Protein AF-A0A7C2KSA0-F1 (afdb_monomer)

Solvent-accessible surface area (backbone atoms only — not comparable to full-atom values): 3771 Å² total; per-residue (Å²): 132,83,52,71,66,57,56,56,50,52,51,39,53,52,50,40,51,54,19,51,52,34,29,54,51,13,52,51,45,41,71,74,36,79,87,41,69,69,59,36,52,54,17,51,49,32,34,52,51,16,51,51,43,42,52,49,43,52,49,55,51,51,52,50,56,58,56,64,74,76,110

Radius of gyration: 16.33 Å; Cα contacts (8 Å, |Δi|>4): 49; chains: 1; bounding box: 44×14×46 Å

Sequence (71 aa):
MITQEKAATVKNYIEVFFAAALIVFGLSALAWSQSNHFTNLGAIAFCIAGLLIIVKANWEYRKRKSQDTLK

Nearest PDB structures (foldseek):
  7rye-assembly1_W  TM=7.940E-01  e=6.643E-01  Salmonella en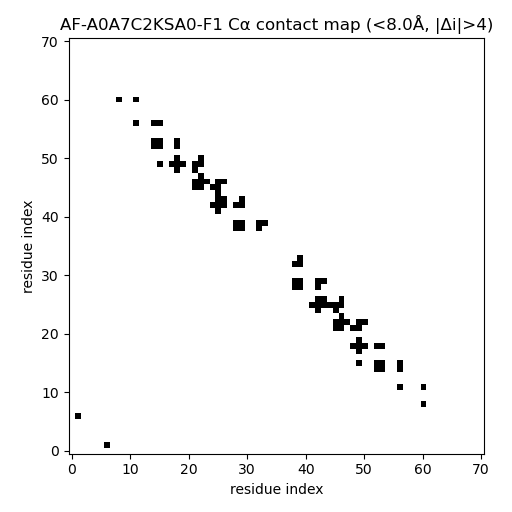terica subsp. enterica serovar Typhimurium
  7rye-assembly1_G  TM=7.531E-01  e=1.233E+00  Salmonella enterica subsp. enterica serovar Typhimurium
  8qaf-assembly1_A  TM=8.761E-01  e=3.117E+00  synthetic construct
  6ixg-assembly2_B  TM=7.323E-01  e=6.546E+00  Homo sapiens
  3q84-assembly2_H  TM=6.874E-01  e=6.154E+00  Homo sapiens

Foldseek 3Di:
DQDPVNVLLVVLVVLLVVLVVLLVVLVVQCVVCVPDPVSNVSSVVSNVVSVVSNVVSVVVVVVVVVVVVVD

Structure (mmCIF, N/CA/C/O backbone):
data_AF-A0A7C2KSA0-F1
#
_entry.id   AF-A0A7C2KSA0-F1
#
loop_
_atom_site.group_PDB
_atom_site.id
_atom_site.type_symbol
_atom_site.label_atom_id
_atom_site.label_alt_id
_atom_site.label_comp_id
_atom_site.label_asym_id
_atom_site.label_entity_id
_atom_site.label_seq_id
_atom_site.pdbx_PDB_ins_code
_atom_site.Cartn_x
_atom_site.Cartn_y
_atom_site.Cartn_z
_atom_site.occupancy
_atom_site.B_iso_or_equiv
_atom_site.auth_seq_id
_atom_site.auth_comp_id
_atom_site.auth_asym_id
_atom_site.auth_atom_id
_atom_site.pdbx_PDB_model_num
ATOM 1 N N . MET A 1 1 ? -27.417 -2.149 10.260 1.00 45.16 1 MET A N 1
ATOM 2 C CA . MET A 1 1 ? -26.678 -0.978 10.777 1.00 45.16 1 MET A CA 1
ATOM 3 C C . MET A 1 1 ? -25.196 -1.339 10.788 1.00 45.16 1 MET A C 1
ATOM 5 O O . MET A 1 1 ? -24.802 -2.210 11.553 1.00 45.16 1 MET A O 1
ATOM 9 N N . ILE A 1 2 ? -24.401 -0.808 9.853 1.00 53.56 2 ILE A N 1
ATOM 10 C CA . ILE A 1 2 ? -22.947 -1.038 9.843 1.00 53.56 2 ILE A CA 1
ATOM 11 C C . ILE A 1 2 ? -22.388 -0.226 11.011 1.00 53.56 2 ILE A C 1
ATOM 13 O O . ILE A 1 2 ? -22.478 0.999 11.004 1.00 53.56 2 ILE A O 1
ATOM 17 N N . THR A 1 3 ? -21.886 -0.899 12.044 1.00 71.75 3 THR A N 1
ATOM 18 C CA . THR A 1 3 ? -21.202 -0.229 13.154 1.00 71.75 3 THR A CA 1
ATOM 19 C C . THR A 1 3 ? -19.996 0.537 12.601 1.00 71.75 3 THR A C 1
ATOM 21 O O . THR A 1 3 ? -19.339 0.069 11.668 1.00 71.75 3 THR A O 1
ATOM 24 N N . GLN A 1 4 ? -19.710 1.731 13.131 1.00 68.69 4 GLN A N 1
ATOM 25 C CA . GLN A 1 4 ? -18.647 2.613 12.618 1.00 68.69 4 GLN A CA 1
ATOM 26 C C . GLN A 1 4 ? -17.278 1.907 12.508 1.00 68.69 4 GLN A C 1
ATOM 28 O O . GLN A 1 4 ? -16.505 2.180 11.590 1.00 68.69 4 GLN A O 1
ATOM 33 N N . GLU A 1 5 ? -17.015 0.921 13.367 1.00 67.69 5 GLU A N 1
ATOM 34 C CA . GLU A 1 5 ? -15.833 0.053 13.312 1.00 67.69 5 GLU A CA 1
ATOM 35 C C . GLU A 1 5 ? -15.746 -0.812 12.050 1.00 67.69 5 GLU A C 1
ATOM 37 O O . GLU A 1 5 ? -14.669 -0.933 11.459 1.00 67.69 5 GLU A O 1
ATOM 42 N N . LYS A 1 6 ? -16.867 -1.380 11.584 1.00 73.19 6 LYS A N 1
ATOM 43 C CA . LYS A 1 6 ? -16.896 -2.178 10.348 1.00 73.19 6 LYS A CA 1
ATOM 44 C C . LYS A 1 6 ? -16.597 -1.308 9.131 1.00 73.19 6 LYS A C 1
ATOM 46 O O . LYS A 1 6 ? -15.816 -1.715 8.277 1.00 73.19 6 LYS A O 1
ATOM 51 N N . ALA A 1 7 ? -17.138 -0.090 9.081 1.00 76.94 7 ALA A N 1
ATOM 52 C CA . ALA A 1 7 ? -16.853 0.856 8.001 1.00 76.94 7 ALA A CA 1
ATOM 53 C C . ALA A 1 7 ? -15.369 1.264 7.976 1.00 76.94 7 ALA A C 1
ATOM 55 O O . ALA A 1 7 ? -14.731 1.256 6.923 1.00 76.94 7 ALA A O 1
ATOM 56 N N . ALA A 1 8 ? -14.792 1.548 9.145 1.00 75.31 8 ALA A N 1
ATOM 57 C CA . ALA A 1 8 ? -13.387 1.916 9.261 1.00 75.31 8 ALA A CA 1
ATOM 58 C C . ALA A 1 8 ? -12.444 0.744 8.923 1.00 75.31 8 ALA A C 1
ATOM 60 O O . ALA A 1 8 ? -11.344 0.962 8.413 1.00 75.31 8 ALA A O 1
ATOM 61 N N . THR A 1 9 ? -12.858 -0.493 9.198 1.00 78.00 9 THR A N 1
ATOM 62 C CA . THR A 1 9 ? -12.105 -1.706 8.850 1.00 78.00 9 THR A CA 1
ATOM 63 C C . THR A 1 9 ? -12.126 -1.961 7.342 1.00 78.00 9 THR A C 1
ATOM 65 O O . THR A 1 9 ? -11.073 -2.175 6.746 1.00 78.00 9 THR A O 1
ATOM 68 N N . VAL A 1 10 ? -13.293 -1.844 6.697 1.00 83.69 10 VAL A N 1
ATOM 69 C CA . VAL A 1 10 ? -13.433 -1.967 5.234 1.00 83.69 10 VAL A CA 1
ATOM 70 C C . VAL A 1 10 ? -12.605 -0.909 4.507 1.00 83.69 10 VAL A C 1
ATOM 72 O O . VAL A 1 10 ? -11.880 -1.240 3.573 1.00 83.69 10 VAL A O 1
ATOM 75 N N . LYS A 1 11 ? -12.634 0.344 4.978 1.00 85.12 11 LYS A N 1
ATOM 76 C CA . LYS A 1 11 ? -11.781 1.412 4.443 1.00 85.12 11 LYS A CA 1
ATOM 77 C C . LYS A 1 11 ? -10.297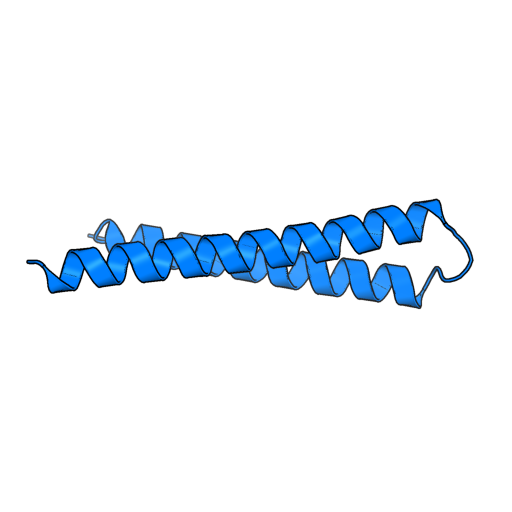 1.029 4.485 1.00 85.12 11 LYS A C 1
ATOM 79 O O . LYS A 1 11 ? -9.600 1.203 3.494 1.00 85.12 11 LYS A O 1
ATOM 84 N N . ASN A 1 12 ? -9.837 0.463 5.600 1.00 86.00 12 ASN A N 1
ATOM 85 C CA . ASN A 1 12 ? -8.445 0.047 5.767 1.00 86.00 12 ASN A CA 1
ATOM 86 C C . ASN A 1 12 ? -8.047 -1.054 4.769 1.00 86.00 12 ASN A C 1
ATOM 88 O O . ASN A 1 12 ? -6.960 -1.011 4.203 1.00 86.00 12 ASN A O 1
ATOM 92 N N . TYR A 1 13 ? -8.937 -2.020 4.515 1.00 86.94 13 TYR A N 1
ATOM 93 C CA . TYR A 1 13 ? -8.704 -3.055 3.502 1.00 86.94 13 TYR A CA 1
ATOM 94 C C . TYR A 1 13 ? -8.609 -2.480 2.090 1.00 86.94 13 TYR A C 1
ATOM 96 O O . TYR A 1 13 ? -7.733 -2.879 1.327 1.00 86.94 13 TYR A O 1
ATOM 104 N N . ILE A 1 14 ? -9.475 -1.521 1.758 1.00 89.69 14 ILE A N 1
ATOM 105 C CA . ILE A 1 14 ? -9.448 -0.832 0.466 1.00 89.69 14 ILE A CA 1
ATOM 106 C C . ILE A 1 14 ? -8.131 -0.056 0.302 1.00 89.69 14 ILE A C 1
ATOM 108 O O . ILE A 1 14 ? -7.480 -0.179 -0.733 1.00 89.69 14 ILE A O 1
ATOM 112 N N . GLU A 1 15 ? -7.694 0.686 1.326 1.00 89.38 15 GLU A N 1
ATOM 113 C CA . GLU A 1 15 ? -6.413 1.410 1.306 1.00 89.38 15 GLU A CA 1
ATOM 114 C C . GLU A 1 15 ? -5.223 0.458 1.087 1.00 89.38 15 GLU A C 1
ATOM 116 O O . GLU A 1 15 ? -4.371 0.724 0.239 1.00 89.38 15 GLU A O 1
ATOM 121 N N . VAL A 1 16 ? -5.190 -0.686 1.780 1.00 91.31 16 VAL A N 1
ATOM 122 C CA . VAL A 1 16 ? -4.135 -1.704 1.612 1.00 91.31 16 VAL A CA 1
ATOM 123 C C . VAL A 1 16 ? -4.170 -2.341 0.220 1.00 91.31 16 VAL A C 1
ATOM 125 O O . VAL A 1 16 ? -3.115 -2.585 -0.363 1.00 91.31 16 VAL A O 1
ATOM 128 N N . PHE A 1 17 ? -5.354 -2.576 -0.349 1.00 93.50 17 PHE A N 1
ATOM 129 C CA . PHE A 1 17 ? -5.485 -3.100 -1.709 1.00 93.50 17 PHE A CA 1
ATOM 130 C C . PHE A 1 17 ? -4.898 -2.137 -2.750 1.00 93.50 17 PHE A C 1
ATOM 132 O O . PHE A 1 17 ? -4.086 -2.543 -3.583 1.00 93.50 17 PHE A O 1
ATOM 139 N N . PHE A 1 18 ? -5.238 -0.847 -2.670 1.00 92.88 18 PHE A N 1
ATOM 140 C CA . PHE A 1 18 ? -4.668 0.167 -3.562 1.00 92.88 18 PHE A CA 1
ATOM 141 C C . PHE A 1 18 ? -3.160 0.341 -3.363 1.00 92.88 18 PHE A C 1
ATOM 143 O O . PHE A 1 18 ? -2.430 0.525 -4.336 1.00 92.88 18 PHE A O 1
ATOM 150 N N . ALA A 1 19 ? -2.675 0.226 -2.126 1.00 93.00 19 ALA A N 1
ATOM 151 C CA . ALA A 1 19 ? -1.248 0.237 -1.837 1.00 93.00 19 ALA A CA 1
ATOM 152 C C . ALA A 1 19 ? -0.508 -0.933 -2.501 1.00 93.00 19 ALA A C 1
ATOM 154 O O . ALA A 1 19 ? 0.545 -0.734 -3.105 1.00 93.00 19 ALA A O 1
ATOM 155 N N . ALA A 1 20 ? -1.0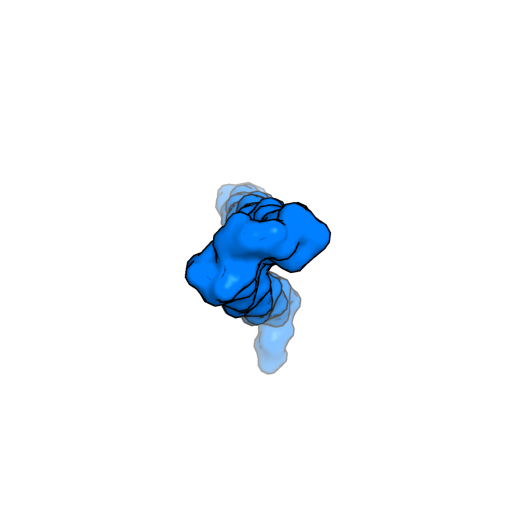72 -2.142 -2.443 1.00 93.12 20 ALA A N 1
ATOM 156 C CA . ALA A 1 20 ? -0.512 -3.306 -3.121 1.00 93.12 20 ALA A CA 1
ATOM 157 C C . ALA A 1 20 ? -0.494 -3.116 -4.646 1.00 93.12 20 ALA A C 1
ATOM 159 O O . ALA A 1 20 ? 0.520 -3.399 -5.283 1.00 93.12 20 ALA A O 1
ATOM 160 N N . ALA A 1 21 ? -1.568 -2.571 -5.226 1.00 93.00 21 ALA A N 1
ATOM 161 C CA . ALA A 1 21 ? -1.627 -2.261 -6.654 1.00 93.00 21 ALA A CA 1
ATOM 162 C C . ALA A 1 21 ? -0.552 -1.240 -7.076 1.00 93.00 21 ALA A C 1
ATOM 164 O O . ALA A 1 21 ? 0.117 -1.442 -8.088 1.00 93.00 21 ALA A O 1
ATOM 165 N N . LEU A 1 22 ? -0.330 -0.190 -6.275 1.00 92.12 22 LEU A N 1
ATOM 166 C CA . LEU A 1 22 ? 0.737 0.797 -6.492 1.00 92.12 22 LEU A CA 1
ATOM 167 C C . LEU A 1 22 ? 2.130 0.161 -6.483 1.00 92.12 22 LEU A C 1
ATOM 169 O O . LEU A 1 22 ? 2.947 0.470 -7.349 1.00 92.12 22 LEU A O 1
ATOM 173 N N . ILE A 1 23 ? 2.394 -0.749 -5.541 1.00 93.12 23 ILE A N 1
ATOM 174 C CA . ILE A 1 23 ? 3.677 -1.461 -5.456 1.00 93.12 23 ILE A CA 1
ATOM 175 C C . ILE A 1 23 ? 3.878 -2.351 -6.683 1.00 93.12 23 ILE A C 1
ATOM 177 O O . ILE A 1 23 ? 4.9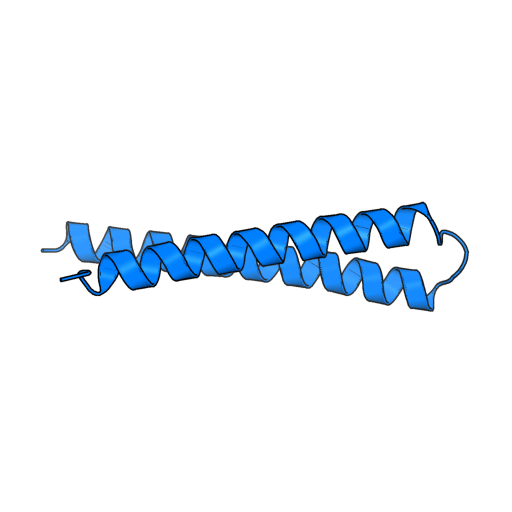34 -2.298 -7.307 1.00 93.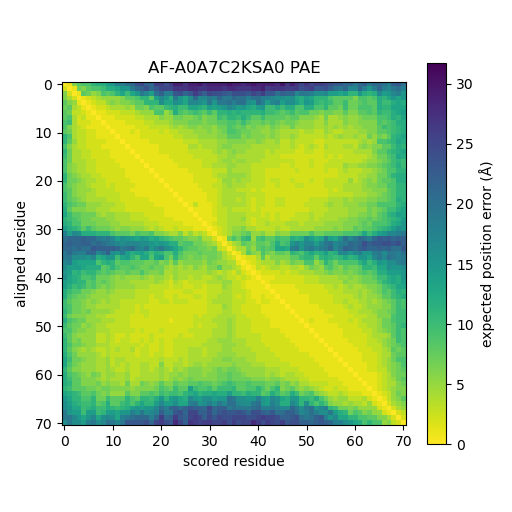12 23 ILE A O 1
ATOM 181 N N . VAL A 1 24 ? 2.872 -3.143 -7.067 1.00 94.00 24 VAL A N 1
ATOM 182 C CA . VAL A 1 24 ? 2.953 -4.013 -8.252 1.00 94.00 24 VAL A CA 1
ATOM 183 C C . VAL A 1 24 ? 3.185 -3.187 -9.516 1.00 94.00 24 VAL A C 1
ATOM 185 O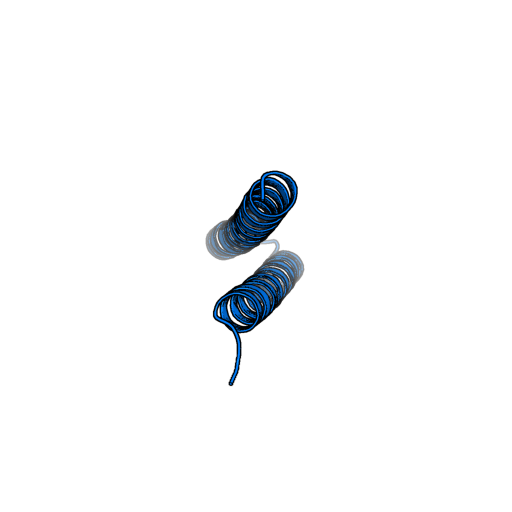 O . VAL A 1 24 ? 4.021 -3.554 -10.345 1.00 94.00 24 VAL A O 1
ATOM 188 N N . PHE A 1 25 ? 2.501 -2.051 -9.651 1.00 91.06 25 PHE A N 1
ATOM 189 C CA . PHE A 1 25 ? 2.693 -1.141 -10.776 1.00 91.06 25 PHE A CA 1
ATOM 190 C C . PHE A 1 25 ? 4.106 -0.543 -10.797 1.00 91.06 25 PHE A C 1
ATOM 192 O O . PHE A 1 25 ? 4.760 -0.566 -11.838 1.00 91.06 25 PHE A O 1
ATOM 199 N N . GLY A 1 26 ? 4.614 -0.079 -9.651 1.00 89.75 26 GLY A N 1
ATOM 200 C CA . GLY A 1 26 ? 5.985 0.419 -9.520 1.00 89.75 26 GLY A CA 1
ATOM 201 C C . GLY A 1 26 ? 7.029 -0.642 -9.885 1.00 89.75 26 GLY A C 1
ATOM 202 O O . GLY A 1 26 ? 7.910 -0.393 -10.705 1.00 89.75 26 GLY A O 1
ATOM 203 N N . LEU A 1 27 ? 6.898 -1.863 -9.366 1.00 89.75 27 LEU A N 1
ATOM 204 C CA . LEU A 1 27 ? 7.801 -2.969 -9.704 1.00 89.75 27 LEU A CA 1
ATOM 205 C C . LEU A 1 27 ? 7.745 -3.333 -11.194 1.00 89.75 27 LEU A C 1
ATOM 207 O O . LEU A 1 27 ? 8.784 -3.567 -11.807 1.00 89.75 27 LEU A O 1
ATOM 211 N N . SER A 1 28 ? 6.552 -3.326 -11.793 1.00 89.44 28 SER A N 1
ATOM 212 C CA . SER A 1 28 ? 6.375 -3.596 -13.226 1.00 89.44 28 SER A CA 1
ATOM 213 C C . SER A 1 28 ? 7.030 -2.514 -14.091 1.00 89.44 28 SER A C 1
ATOM 215 O O . SER A 1 28 ? 7.702 -2.827 -15.073 1.00 89.44 28 SER A O 1
ATOM 217 N N . ALA A 1 29 ? 6.895 -1.244 -13.700 1.00 86.56 29 ALA A N 1
ATOM 218 C CA . ALA A 1 29 ? 7.535 -0.123 -14.381 1.00 86.56 29 ALA A CA 1
ATOM 219 C C . ALA A 1 29 ? 9.071 -0.193 -14.289 1.00 86.56 29 ALA A C 1
ATOM 221 O O . ALA A 1 29 ? 9.746 0.013 -15.297 1.00 86.56 29 ALA A O 1
ATOM 222 N N . LEU A 1 30 ? 9.621 -0.552 -13.122 1.00 86.25 30 LEU A N 1
ATOM 223 C CA . LEU A 1 30 ? 11.063 -0.776 -12.939 1.00 86.25 30 LEU A CA 1
ATOM 224 C C . LEU A 1 30 ? 11.585 -1.928 -13.803 1.00 86.25 30 LEU A C 1
ATOM 226 O O . LEU A 1 30 ? 12.665 -1.822 -14.382 1.00 86.25 30 LEU A O 1
ATOM 230 N N . ALA A 1 31 ? 10.821 -3.017 -13.910 1.00 85.00 31 ALA A N 1
ATOM 231 C CA . ALA A 1 31 ? 11.196 -4.173 -14.717 1.00 85.00 31 ALA A CA 1
ATOM 232 C C . ALA A 1 31 ? 11.219 -3.855 -16.222 1.00 85.00 31 ALA A C 1
ATOM 234 O O . ALA A 1 31 ? 12.098 -4.334 -16.935 1.00 85.00 31 ALA A O 1
ATOM 235 N N . TRP A 1 32 ? 10.284 -3.029 -16.703 1.00 84.31 32 TRP A N 1
ATOM 236 C CA . TRP A 1 32 ? 10.181 -2.672 -18.121 1.00 84.31 32 TRP A CA 1
ATOM 237 C C . TRP A 1 32 ? 11.162 -1.570 -18.548 1.00 84.31 32 TRP A C 1
ATOM 239 O O . TRP A 1 32 ? 11.594 -1.523 -19.697 1.00 84.31 32 TRP A O 1
ATOM 249 N N . SER A 1 33 ? 11.513 -0.656 -17.641 1.00 77.56 33 SER A N 1
ATOM 250 C CA . SER A 1 33 ? 12.136 0.626 -17.985 1.00 77.56 33 SER A CA 1
ATOM 251 C C . SER A 1 33 ? 13.533 0.819 -17.379 1.00 77.56 33 SER A C 1
ATOM 253 O O . SER A 1 33 ? 13.864 1.911 -16.915 1.00 77.56 33 SER A O 1
ATOM 255 N N . GLN A 1 34 ? 14.390 -0.207 -17.423 1.00 66.38 34 GLN A N 1
ATOM 256 C CA . GLN A 1 34 ? 15.718 -0.168 -16.787 1.00 66.38 34 GLN A CA 1
ATOM 257 C C . GLN A 1 34 ? 16.581 1.052 -17.170 1.00 66.38 34 GLN A C 1
ATOM 259 O O . GLN A 1 34 ? 17.331 1.542 -16.330 1.00 66.38 34 GLN A O 1
ATOM 264 N N . SER A 1 35 ? 16.451 1.590 -18.389 1.00 72.94 35 SER A N 1
ATOM 265 C CA . SER A 1 35 ? 17.278 2.698 -18.894 1.00 72.94 35 SER A CA 1
ATOM 266 C C . SER A 1 35 ? 16.701 4.109 -18.698 1.00 72.94 35 SER A C 1
ATOM 268 O O . SER A 1 35 ? 17.407 5.083 -18.958 1.00 72.94 35 SER A O 1
ATOM 270 N N . ASN A 1 36 ? 15.451 4.265 -18.237 1.00 80.56 36 ASN A N 1
ATOM 271 C CA . ASN A 1 36 ? 14.837 5.590 -18.067 1.00 80.56 36 ASN A CA 1
ATOM 272 C C . ASN A 1 36 ? 14.803 6.017 -16.592 1.00 80.56 36 ASN A C 1
ATOM 274 O O . ASN A 1 36 ? 13.939 5.600 -15.818 1.00 80.56 36 ASN A O 1
ATOM 278 N N . HIS A 1 37 ? 15.731 6.900 -16.216 1.00 75.38 37 HIS A N 1
ATOM 279 C CA . HIS A 1 37 ? 15.883 7.397 -14.845 1.00 75.38 37 HIS A CA 1
ATOM 280 C C . HIS A 1 37 ? 14.620 8.067 -14.275 1.00 75.38 37 HIS A C 1
ATOM 282 O O . HIS A 1 37 ? 14.331 7.893 -13.091 1.00 75.38 37 HIS A O 1
ATOM 288 N N . PHE A 1 38 ? 13.843 8.792 -15.089 1.00 75.31 38 PHE A N 1
ATOM 289 C CA . PHE A 1 38 ? 12.615 9.452 -14.622 1.00 75.31 38 PHE A CA 1
ATOM 290 C C . PHE A 1 38 ? 11.508 8.446 -14.298 1.00 75.31 38 PHE A C 1
ATOM 292 O O . PHE A 1 38 ? 10.873 8.541 -13.246 1.00 75.31 38 PHE A O 1
ATOM 299 N N . THR A 1 39 ? 11.316 7.444 -15.159 1.00 78.56 39 THR A N 1
ATOM 300 C CA . THR A 1 39 ? 10.352 6.360 -14.923 1.00 78.56 39 THR A CA 1
ATOM 301 C C . THR A 1 39 ? 10.725 5.554 -13.681 1.00 78.56 39 THR A C 1
ATOM 303 O O . THR A 1 39 ? 9.857 5.233 -12.872 1.00 78.56 39 THR A O 1
ATOM 306 N N . ASN A 1 40 ? 12.021 5.300 -13.475 1.00 83.88 40 ASN A N 1
ATOM 307 C CA . ASN A 1 40 ? 12.518 4.574 -12.307 1.00 83.88 40 ASN A CA 1
ATOM 308 C C . ASN A 1 40 ? 12.282 5.344 -10.999 1.00 83.88 40 ASN A C 1
ATOM 310 O O . ASN A 1 40 ? 11.850 4.749 -10.014 1.00 83.88 40 ASN A O 1
ATOM 314 N N . LEU A 1 41 ? 12.490 6.667 -10.985 1.00 86.69 41 LEU A N 1
ATOM 315 C CA . LEU A 1 41 ? 12.184 7.507 -9.820 1.00 86.69 41 LEU A CA 1
ATOM 316 C C . LEU A 1 41 ? 10.689 7.500 -9.479 1.00 86.69 41 LEU A C 1
ATOM 318 O O . LEU A 1 41 ? 10.330 7.327 -8.314 1.00 86.69 41 LEU A O 1
ATOM 322 N N . GLY A 1 42 ? 9.816 7.637 -10.483 1.00 86.56 42 GLY A N 1
ATOM 323 C CA . GLY A 1 42 ? 8.365 7.566 -10.282 1.00 86.56 42 GLY A CA 1
ATOM 324 C C . GLY A 1 42 ? 7.914 6.202 -9.755 1.00 86.56 42 GLY A C 1
ATOM 325 O O . GLY A 1 42 ? 7.111 6.116 -8.828 1.00 86.56 42 GLY A O 1
ATOM 326 N N . ALA A 1 43 ? 8.493 5.128 -10.282 1.00 88.38 43 ALA A N 1
ATOM 327 C CA . ALA A 1 43 ? 8.208 3.771 -9.846 1.00 88.38 43 ALA A CA 1
ATOM 328 C C . ALA A 1 43 ? 8.666 3.495 -8.402 1.00 88.38 43 ALA A C 1
ATOM 330 O O . ALA A 1 43 ? 7.915 2.914 -7.617 1.00 88.38 43 ALA A O 1
ATOM 331 N N . ILE A 1 44 ? 9.854 3.973 -8.016 1.00 90.12 44 ILE A N 1
ATOM 332 C CA . ILE A 1 44 ? 10.332 3.920 -6.626 1.00 90.12 44 ILE A CA 1
ATOM 333 C C . ILE A 1 44 ? 9.397 4.717 -5.710 1.00 90.12 44 ILE A C 1
ATOM 335 O O . ILE A 1 44 ? 9.039 4.233 -4.635 1.00 90.12 44 ILE A O 1
ATOM 339 N N . ALA A 1 45 ? 8.950 5.902 -6.134 1.00 91.00 45 ALA A N 1
ATOM 340 C CA . ALA A 1 45 ? 8.004 6.707 -5.368 1.00 91.00 45 ALA A CA 1
ATOM 341 C C . ALA A 1 45 ? 6.668 5.976 -5.145 1.00 91.00 45 ALA A C 1
ATOM 343 O O . ALA A 1 45 ? 6.149 6.002 -4.029 1.00 91.00 45 ALA A O 1
ATOM 344 N N . PHE A 1 46 ? 6.144 5.261 -6.148 1.00 91.12 46 PHE A N 1
ATOM 345 C CA . PHE A 1 46 ? 4.944 4.429 -5.985 1.00 91.12 46 PHE A CA 1
ATOM 346 C C . PHE A 1 46 ? 5.147 3.272 -5.006 1.00 91.12 46 PHE A C 1
ATOM 348 O O . PHE A 1 46 ? 4.274 3.025 -4.171 1.00 91.12 46 PHE A O 1
ATOM 355 N N . CYS A 1 47 ? 6.309 2.616 -5.033 1.00 92.06 47 CYS A N 1
ATOM 356 C CA . CYS A 1 47 ? 6.647 1.582 -4.056 1.00 92.06 47 CYS A CA 1
ATOM 357 C C . CYS A 1 47 ? 6.705 2.142 -2.625 1.00 92.06 47 CYS A C 1
ATOM 359 O O . CYS A 1 47 ? 6.108 1.569 -1.712 1.00 92.06 47 CYS A O 1
ATOM 361 N N . ILE A 1 48 ? 7.372 3.284 -2.423 1.00 93.69 48 ILE A N 1
ATOM 362 C CA . ILE A 1 48 ? 7.469 3.945 -1.112 1.00 93.69 48 ILE A CA 1
ATOM 363 C C . ILE A 1 48 ? 6.083 4.376 -0.623 1.00 93.69 48 ILE A C 1
ATOM 365 O O . ILE A 1 48 ? 5.727 4.110 0.525 1.00 93.69 48 ILE A O 1
ATOM 369 N N . ALA A 1 49 ? 5.276 4.994 -1.488 1.00 92.75 49 ALA A N 1
ATOM 370 C CA . ALA A 1 49 ? 3.922 5.418 -1.149 1.00 92.75 49 ALA A CA 1
ATOM 371 C C . ALA A 1 49 ? 3.044 4.230 -0.724 1.00 92.75 49 ALA A C 1
ATOM 373 O O . ALA A 1 49 ? 2.372 4.304 0.305 1.00 92.75 49 ALA A O 1
ATOM 374 N N . GLY A 1 50 ? 3.095 3.112 -1.456 1.00 91.44 50 GLY A N 1
ATOM 375 C CA . GLY A 1 50 ? 2.374 1.895 -1.085 1.00 91.44 50 GLY A CA 1
ATOM 376 C C . GLY A 1 50 ? 2.801 1.350 0.282 1.00 91.44 50 GLY A C 1
ATOM 377 O O . GLY A 1 50 ? 1.952 1.051 1.122 1.00 91.44 50 GLY A O 1
ATOM 378 N N . LEU A 1 51 ? 4.106 1.300 0.567 1.00 93.06 51 LEU A N 1
ATOM 379 C CA . LEU A 1 51 ? 4.607 0.870 1.878 1.00 93.06 51 LEU A CA 1
ATOM 380 C C . LEU A 1 51 ? 4.115 1.781 3.011 1.00 93.06 51 LEU A C 1
ATOM 382 O O . LEU A 1 51 ? 3.667 1.282 4.045 1.00 93.06 51 LEU A O 1
ATOM 386 N N . LEU A 1 52 ? 4.137 3.102 2.817 1.00 93.62 52 LEU A N 1
ATOM 387 C CA . LEU A 1 52 ? 3.647 4.061 3.812 1.00 93.62 52 LEU A CA 1
ATOM 388 C C . LEU A 1 52 ? 2.152 3.883 4.101 1.00 93.62 52 LEU A C 1
ATOM 390 O O . LEU A 1 52 ? 1.748 3.934 5.265 1.00 93.62 52 LEU A O 1
ATOM 394 N N . ILE A 1 53 ? 1.336 3.623 3.075 1.00 92.25 53 ILE A N 1
ATOM 395 C CA . ILE A 1 53 ? -0.097 3.346 3.246 1.00 92.25 53 ILE A CA 1
ATOM 396 C C . ILE A 1 53 ? -0.302 2.067 4.067 1.00 92.25 53 ILE A C 1
ATOM 398 O O . ILE A 1 53 ? -1.104 2.070 4.999 1.00 92.25 53 ILE A O 1
ATOM 402 N N . ILE A 1 54 ? 0.455 0.998 3.797 1.00 90.75 54 ILE A N 1
ATOM 403 C CA . ILE A 1 54 ? 0.372 -0.260 4.562 1.00 90.75 54 ILE A CA 1
ATOM 404 C C . ILE A 1 54 ? 0.768 -0.041 6.028 1.00 90.75 54 ILE A C 1
ATOM 406 O O . ILE A 1 54 ? 0.078 -0.511 6.935 1.00 90.75 54 ILE A O 1
ATOM 410 N N . VAL A 1 55 ? 1.853 0.696 6.283 1.00 91.56 55 VAL A N 1
ATOM 411 C CA . VAL A 1 55 ? 2.308 1.018 7.645 1.00 91.56 55 VAL A CA 1
ATOM 412 C C . VAL A 1 55 ? 1.247 1.820 8.396 1.00 91.56 55 VAL A C 1
ATOM 414 O O . VAL A 1 55 ? 0.902 1.472 9.528 1.00 91.56 55 VAL A O 1
ATOM 417 N N . LYS A 1 56 ? 0.680 2.850 7.759 1.00 91.25 56 LYS A N 1
ATOM 418 C CA . LYS A 1 56 ? -0.411 3.655 8.318 1.00 91.25 56 LYS A CA 1
ATOM 419 C C . LYS A 1 56 ? -1.635 2.789 8.628 1.00 91.25 56 LYS A C 1
ATOM 421 O O . LYS A 1 56 ? -2.153 2.851 9.741 1.00 91.25 56 LYS A O 1
ATOM 426 N N . ALA A 1 57 ? -2.057 1.946 7.689 1.00 87.62 57 ALA A N 1
ATOM 427 C CA . ALA A 1 57 ? -3.198 1.053 7.859 1.00 87.62 57 ALA A CA 1
ATOM 428 C C . ALA A 1 57 ? -2.997 0.077 9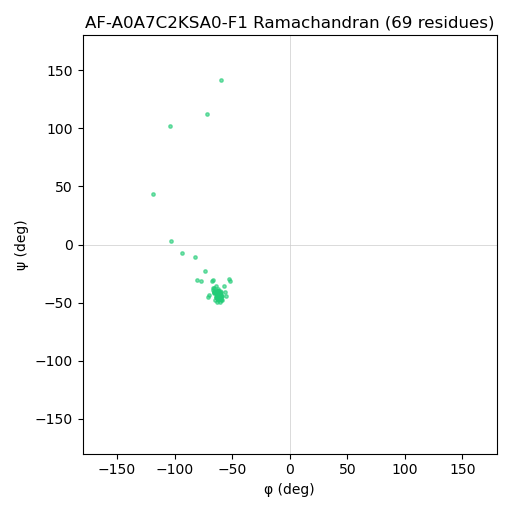.032 1.00 87.62 57 ALA A C 1
ATOM 430 O O . ALA A 1 57 ? -3.911 -0.161 9.829 1.00 87.62 57 ALA A O 1
ATOM 431 N N . ASN A 1 58 ? -1.785 -0.460 9.189 1.00 87.50 58 ASN A N 1
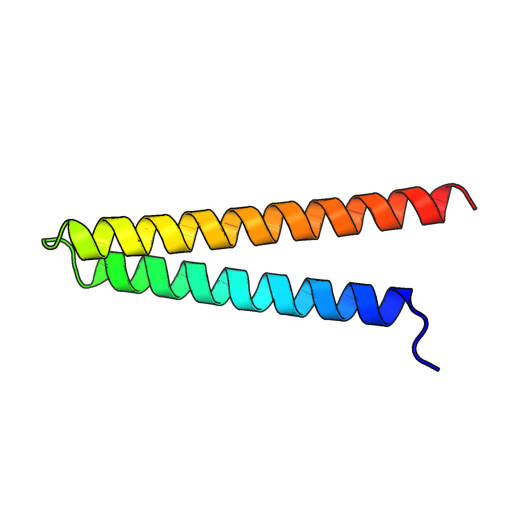ATOM 432 C CA . ASN A 1 58 ? -1.432 -1.321 10.315 1.00 87.50 58 ASN A CA 1
ATOM 433 C C . ASN A 1 58 ? -1.434 -0.557 11.652 1.00 87.50 58 ASN A C 1
ATOM 435 O O . ASN A 1 58 ? -1.900 -1.072 12.671 1.00 87.50 58 ASN A O 1
ATOM 439 N N . TRP A 1 59 ? -0.960 0.691 11.656 1.00 88.12 59 TRP A N 1
ATOM 440 C CA . TRP A 1 59 ? -0.997 1.552 12.837 1.00 88.12 59 TRP A CA 1
ATOM 441 C C . TRP A 1 59 ? -2.433 1.880 13.266 1.00 88.12 59 TRP A C 1
ATOM 443 O O . TRP A 1 59 ? -2.771 1.721 14.440 1.00 88.12 59 TRP A O 1
ATOM 453 N N . GLU A 1 60 ? -3.313 2.239 12.326 1.00 86.50 60 GLU A N 1
ATOM 454 C CA . GLU A 1 60 ? -4.739 2.476 12.596 1.00 86.50 60 GLU A CA 1
ATOM 455 C C . GLU A 1 60 ? -5.448 1.218 13.116 1.00 86.50 60 GLU A C 1
ATOM 457 O O . GLU A 1 60 ? -6.300 1.291 14.004 1.00 86.50 60 GLU A O 1
ATOM 462 N N . TYR A 1 61 ? -5.098 0.043 12.590 1.00 82.88 61 TYR A N 1
ATOM 463 C CA . TYR A 1 61 ? -5.603 -1.230 13.100 1.00 82.88 61 TYR A CA 1
ATOM 464 C C . TYR A 1 61 ? -5.164 -1.485 14.550 1.00 82.88 61 TYR A C 1
ATOM 466 O O . TYR A 1 61 ? -6.007 -1.757 15.407 1.00 82.88 61 TYR A O 1
ATOM 474 N N . ARG A 1 62 ? -3.868 -1.331 14.859 1.00 82.94 62 ARG A N 1
ATOM 475 C CA . ARG A 1 62 ? -3.351 -1.482 16.230 1.00 82.94 62 ARG A CA 1
ATOM 476 C C . ARG A 1 62 ? -3.978 -0.490 17.205 1.00 82.94 62 ARG A C 1
ATOM 478 O O . ARG A 1 62 ? -4.329 -0.885 18.314 1.00 82.94 62 ARG A O 1
ATOM 485 N N . LYS A 1 63 ? -4.143 0.770 16.794 1.00 83.81 63 LYS A N 1
ATOM 486 C CA . LYS A 1 63 ? -4.766 1.815 17.614 1.00 83.81 63 LYS A CA 1
ATOM 487 C C . LYS A 1 63 ? -6.198 1.443 18.006 1.00 83.81 63 LYS A C 1
ATOM 489 O O . LYS A 1 63 ? -6.527 1.526 19.183 1.00 83.81 63 LYS A O 1
ATOM 494 N N . ARG A 1 64 ? -7.015 0.981 17.050 1.00 76.12 64 ARG A N 1
ATOM 495 C CA . ARG A 1 64 ? -8.388 0.511 17.318 1.00 76.12 64 ARG A CA 1
ATOM 496 C C . ARG A 1 64 ? -8.401 -0.673 18.277 1.00 76.12 64 ARG A C 1
ATOM 498 O O . ARG A 1 64 ? -9.050 -0.609 19.312 1.00 76.12 64 ARG A O 1
ATOM 505 N N . LYS A 1 65 ? -7.576 -1.689 18.002 1.00 76.56 65 LYS A N 1
ATOM 506 C CA . LYS A 1 65 ? -7.476 -2.877 18.857 1.00 76.56 65 LYS A CA 1
ATOM 507 C C . LYS A 1 65 ? -7.118 -2.527 20.306 1.00 76.56 65 LYS A C 1
ATOM 509 O O . LYS A 1 65 ? -7.698 -3.095 21.221 1.00 76.56 65 LYS A O 1
ATOM 514 N N . SER A 1 66 ? -6.199 -1.580 20.515 1.00 73.69 66 SER A N 1
ATOM 515 C CA . SER A 1 66 ? -5.819 -1.107 21.853 1.00 73.69 66 SER A CA 1
ATOM 516 C C . SER A 1 66 ? -6.938 -0.356 22.579 1.00 73.69 66 SER A C 1
ATOM 518 O O . SER A 1 66 ? -6.967 -0.385 23.804 1.00 73.69 66 SER A O 1
ATOM 520 N N . GLN A 1 67 ? -7.824 0.339 21.861 1.00 64.31 67 GLN A N 1
ATOM 521 C CA . GLN A 1 67 ? -8.963 1.039 22.462 1.00 64.31 67 GLN A CA 1
ATOM 522 C C . GLN A 1 67 ? -10.089 0.075 22.849 1.00 64.31 67 GLN A C 1
ATOM 524 O O . GLN A 1 67 ? -10.749 0.305 23.858 1.00 64.31 67 GLN A O 1
ATOM 529 N N . ASP A 1 68 ? -10.253 -1.021 22.108 1.00 59.34 68 ASP A N 1
ATOM 530 C CA . ASP A 1 68 ? -11.232 -2.068 22.425 1.00 59.34 68 ASP A CA 1
ATOM 531 C C . ASP A 1 68 ? -10.820 -2.934 23.619 1.00 59.34 68 ASP A C 1
ATOM 533 O O . ASP A 1 68 ? -11.677 -3.518 24.266 1.00 59.34 68 ASP A O 1
ATOM 537 N N . THR A 1 69 ? -9.524 -3.013 23.946 1.00 57.47 69 THR A N 1
ATOM 538 C CA . THR A 1 69 ? -9.051 -3.781 25.119 1.00 57.47 69 THR A CA 1
ATOM 539 C C . THR A 1 69 ? -9.156 -3.006 26.439 1.00 57.47 69 THR A C 1
ATOM 541 O O . THR A 1 69 ? -8.939 -3.587 27.497 1.00 57.47 69 THR A O 1
ATOM 544 N N . LEU A 1 70 ? -9.429 -1.697 26.382 1.00 54.59 70 LEU A N 1
ATOM 545 C CA . LEU A 1 70 ? -9.539 -0.799 27.543 1.00 54.59 70 LEU A CA 1
ATOM 546 C C . LEU A 1 70 ? -11.000 -0.470 27.914 1.00 54.59 70 LEU A C 1
ATOM 548 O O . LEU A 1 70 ? -11.223 0.344 28.810 1.00 54.59 70 LEU A O 1
ATOM 552 N N . LYS A 1 71 ? -11.974 -1.062 27.217 1.00 46.84 71 LYS A N 1
ATOM 553 C CA . LYS A 1 71 ? -13.410 -0.997 27.519 1.00 46.84 71 LYS A CA 1
ATOM 554 C C . LYS A 1 71 ? -13.881 -2.327 28.087 1.00 46.84 71 LYS A C 1
ATOM 556 O O . LYS A 1 71 ? -14.813 -2.280 28.916 1.00 46.84 71 LYS A O 1
#

Sec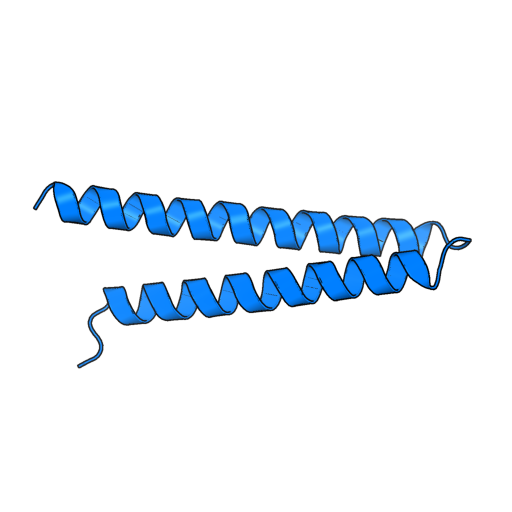ondary structure (DSSP, 8-state):
---HHHHHHHHHHHHHHHHHHHHHHHHHHHHH-TT-HHHHHHHHHHHHHHHHHHHHHHHHHHHHHHHHTT-

Mean predicted aligned error: 6.9 Å

pLDDT: mean 82.32, std 11.78, range [45.16, 94.0]